Protein AF-A0A532AV64-F1 (afdb_monomer)

Radius of gyration: 24.95 Å; Cα contacts (8 Å, |Δi|>4): 106; chains: 1; bounding box: 34×64×56 Å

Mean predicted aligned error: 10.4 Å

Nearest PDB structures (foldseek):
  9emb-assembly1_B  TM=8.952E-01  e=1.770E-04  Escherichia coli
  3eyw-assembly1_A  TM=9.077E-01  e=3.863E-04  Escherichia coli K-12
  3l9x-assembly1_B  TM=9.200E-01  e=5.539E-04  Escherichia coli K-12
  3l9w-assembly1_B  TM=9.177E-01  e=7.479E-04  Escherichia coli K-12
  3l9w-assembly1_A  TM=9.087E-01  e=9.510E-04  Escherichia coli K-12

Sequence (132 aa):
AAVRIAELIKAEFPLLTVLARAFDRGTALQLIRAGVDYQLRETFESALVFGGSTLEALGVDPEEVAEVVEDVRRRDAARFELQQAEGIRAGRRFLKGNIGTPIPTPLSTPRRAGQALNEETAGVLQKSEPAD

Structure (mmCIF, N/CA/C/O backbone):
data_AF-A0A532AV64-F1
#
_entry.id   AF-A0A532AV64-F1
#
loop_
_atom_site.group_PDB
_atom_site.id
_atom_site.type_symbol
_atom_site.label_atom_id
_atom_site.label_alt_id
_atom_site.label_comp_id
_atom_site.label_asym_id
_atom_site.label_entity_id
_atom_site.label_seq_id
_atom_site.pdbx_PDB_ins_code
_atom_site.Cartn_x
_atom_site.Cartn_y
_atom_site.Cartn_z
_atom_site.occupancy
_atom_site.B_iso_or_equiv
_atom_site.auth_seq_id
_atom_site.auth_comp_id
_atom_site.auth_asym_id
_atom_site.auth_atom_id
_atom_site.pdbx_PDB_model_num
ATOM 1 N N . ALA A 1 1 ? 2.426 3.758 17.411 1.00 85.19 1 ALA A N 1
ATOM 2 C CA . ALA A 1 1 ? 1.937 5.066 17.901 1.00 85.19 1 ALA A CA 1
ATOM 3 C C . ALA A 1 1 ? 0.632 5.487 17.218 1.00 85.19 1 ALA A C 1
ATOM 5 O O . ALA A 1 1 ? -0.360 5.608 17.920 1.00 85.19 1 ALA A O 1
ATOM 6 N N . ALA A 1 2 ? 0.595 5.641 15.885 1.00 95.38 2 ALA A N 1
ATOM 7 C CA . ALA A 1 2 ? -0.586 6.136 15.154 1.00 95.38 2 ALA A CA 1
ATOM 8 C C . ALA A 1 2 ? -1.897 5.381 15.455 1.00 95.38 2 ALA A C 1
ATOM 10 O O . ALA A 1 2 ? -2.904 6.016 15.738 1.00 95.38 2 ALA A O 1
ATOM 11 N N . VAL A 1 3 ? -1.868 4.042 15.480 1.00 98.00 3 VAL A N 1
ATOM 12 C CA . VAL A 1 3 ? -3.046 3.211 15.805 1.00 98.00 3 VAL A CA 1
ATOM 13 C C . VAL A 1 3 ? -3.600 3.541 17.189 1.00 98.00 3 VAL A C 1
ATOM 15 O O . VAL A 1 3 ? -4.779 3.838 17.322 1.00 98.00 3 VAL A O 1
ATOM 18 N N . ARG A 1 4 ? -2.731 3.592 18.205 1.00 98.12 4 ARG A N 1
ATOM 19 C CA . ARG A 1 4 ? -3.136 3.915 19.577 1.00 98.12 4 ARG A CA 1
ATOM 20 C C . ARG A 1 4 ? -3.758 5.309 19.690 1.00 98.12 4 ARG A C 1
ATOM 22 O O . ARG A 1 4 ? -4.701 5.498 20.445 1.00 98.12 4 ARG A O 1
ATOM 29 N N . ILE A 1 5 ? -3.224 6.283 18.956 1.00 98.06 5 ILE A N 1
ATOM 30 C CA . ILE A 1 5 ? -3.777 7.642 18.922 1.00 98.06 5 ILE A CA 1
ATOM 31 C C . ILE A 1 5 ? -5.161 7.631 18.260 1.00 98.06 5 ILE A C 1
ATOM 33 O O . ILE A 1 5 ? -6.089 8.218 18.803 1.00 98.06 5 ILE A O 1
ATOM 37 N N . ALA A 1 6 ? -5.315 6.932 17.132 1.00 98.19 6 ALA A N 1
ATOM 38 C CA . ALA A 1 6 ? -6.595 6.812 16.438 1.00 98.19 6 ALA A CA 1
ATOM 39 C C . ALA A 1 6 ? -7.672 6.149 17.312 1.00 98.19 6 ALA A C 1
ATOM 41 O O . ALA A 1 6 ? -8.786 6.658 17.377 1.00 98.19 6 ALA A O 1
ATOM 42 N N . GLU A 1 7 ? -7.324 5.077 18.031 1.00 98.12 7 GLU A N 1
ATOM 43 C CA . GLU A 1 7 ? -8.217 4.416 18.995 1.00 98.12 7 GLU A CA 1
ATOM 44 C C . GLU A 1 7 ? -8.722 5.392 20.064 1.00 98.12 7 GLU A C 1
ATOM 46 O O . GLU A 1 7 ? -9.920 5.452 20.325 1.00 98.12 7 GLU A O 1
ATOM 51 N N . LEU A 1 8 ? -7.823 6.183 20.661 1.00 98.38 8 LEU A N 1
ATOM 52 C CA . LEU A 1 8 ? -8.186 7.168 21.683 1.00 98.38 8 LEU A CA 1
ATOM 53 C C . LEU A 1 8 ? -9.066 8.282 21.108 1.00 98.38 8 LEU A C 1
ATOM 55 O O . LEU A 1 8 ? -10.079 8.629 21.705 1.00 98.38 8 LEU A O 1
ATOM 59 N N . ILE A 1 9 ? -8.715 8.817 19.935 1.00 97.88 9 ILE A N 1
ATOM 60 C CA . ILE A 1 9 ? -9.513 9.865 19.288 1.00 97.88 9 ILE A CA 1
ATOM 61 C C . ILE A 1 9 ? -10.912 9.346 18.968 1.00 97.88 9 ILE A C 1
ATOM 63 O O . ILE A 1 9 ? -11.881 10.033 19.262 1.00 97.88 9 ILE A O 1
ATOM 67 N N . LYS A 1 10 ? -11.047 8.145 18.396 1.00 97.56 10 LYS A N 1
ATOM 68 C CA . LYS A 1 10 ? -12.366 7.599 18.056 1.00 97.56 10 LYS A CA 1
ATOM 69 C C . LYS A 1 10 ? -13.187 7.193 19.281 1.00 97.56 10 LYS A C 1
ATOM 71 O O . LYS A 1 10 ? -14.411 7.251 19.201 1.00 97.56 10 LYS A O 1
ATOM 76 N N . ALA A 1 11 ? -12.549 6.833 20.397 1.00 97.62 11 ALA A N 1
ATOM 77 C CA . ALA A 1 11 ? -13.238 6.557 21.657 1.00 97.62 11 ALA A CA 1
ATOM 78 C C . ALA A 1 11 ? -13.791 7.833 22.317 1.00 97.62 11 ALA A C 1
ATOM 80 O O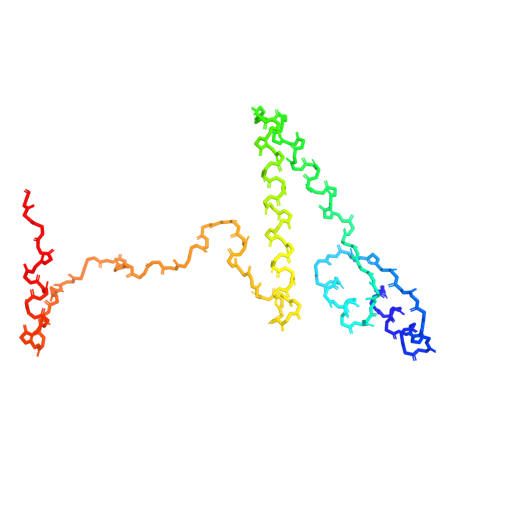 . ALA A 1 11 ? -14.950 7.857 22.719 1.00 97.62 11 ALA A O 1
ATOM 81 N N . GLU A 1 12 ? -12.982 8.892 22.399 1.00 98.12 12 GLU A N 1
ATOM 82 C CA . GLU A 1 12 ? -13.343 10.133 23.104 1.00 98.12 12 GLU A CA 1
ATOM 83 C C . GLU A 1 12 ? -14.102 11.130 22.208 1.00 98.12 12 GLU A C 1
ATOM 85 O O . GLU A 1 12 ? -14.937 11.905 22.671 1.00 98.12 12 GLU A O 1
ATOM 90 N N . PHE A 1 13 ? -13.830 11.110 20.902 1.00 97.69 13 PHE A N 1
ATOM 91 C CA . PHE A 1 13 ? -14.341 12.065 19.919 1.00 97.69 13 PHE A CA 1
ATOM 92 C C . PHE A 1 13 ? -14.809 11.355 18.632 1.00 97.69 13 PHE A C 1
ATOM 94 O O . PHE A 1 13 ? -14.239 11.560 17.555 1.00 97.69 13 PHE A O 1
ATOM 101 N N . PRO A 1 14 ? -15.875 10.536 18.692 1.00 95.75 14 PRO A N 1
ATOM 102 C CA . PRO A 1 14 ? -16.288 9.668 17.582 1.00 95.75 14 PRO A CA 1
ATOM 103 C C . PRO A 1 14 ? -16.663 10.420 16.295 1.00 95.75 14 PRO A C 1
ATOM 105 O O . PRO A 1 14 ? -16.556 9.865 15.202 1.00 95.75 14 PRO A O 1
ATOM 108 N N . LEU A 1 15 ? -17.079 11.685 16.416 1.00 96.56 15 LEU A N 1
ATOM 109 C CA . LEU A 1 15 ? -17.494 12.532 15.294 1.00 96.56 15 LEU A CA 1
ATOM 110 C C . LEU A 1 15 ? -16.327 13.215 14.569 1.00 96.56 15 LEU A C 1
ATOM 112 O O . LEU A 1 15 ? -16.545 13.838 13.532 1.00 96.56 15 LEU A O 1
ATOM 116 N N . LEU A 1 16 ? -15.102 13.137 15.098 1.00 97.75 16 LEU A N 1
ATOM 117 C CA . LEU A 1 16 ? -13.952 13.732 14.428 1.00 97.75 16 LEU A CA 1
ATOM 118 C C . LEU A 1 16 ? -13.521 12.886 13.234 1.00 97.75 16 LEU A C 1
ATOM 120 O O . LEU A 1 16 ? -13.357 11.664 13.330 1.00 97.75 16 LEU A O 1
ATOM 124 N N . THR A 1 17 ? -13.274 13.573 12.122 1.00 98.25 17 THR A N 1
ATOM 125 C CA . THR A 1 17 ? -12.626 12.994 10.951 1.00 98.25 17 THR A CA 1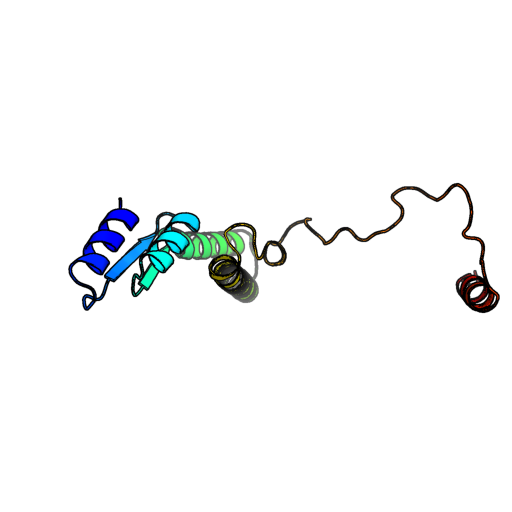
ATOM 126 C C . THR A 1 17 ? -11.140 12.782 11.237 1.00 98.25 17 THR A C 1
ATOM 128 O O . THR A 1 17 ? -10.416 13.722 11.564 1.00 98.25 17 THR A O 1
ATOM 131 N N . VAL A 1 18 ? -10.675 11.546 11.093 1.00 98.00 18 VAL A N 1
ATOM 132 C CA . VAL A 1 18 ? -9.297 11.122 11.333 1.00 98.00 18 VAL A CA 1
ATOM 133 C C . VAL A 1 18 ? -8.713 10.574 10.041 1.00 98.00 18 VAL A C 1
ATOM 135 O O . VAL A 1 18 ? -9.142 9.541 9.532 1.00 98.00 18 VAL A O 1
ATOM 138 N N . LEU A 1 19 ? -7.685 11.249 9.538 1.00 98.19 19 LEU A N 1
ATOM 139 C CA . LEU A 1 19 ? -6.859 10.770 8.438 1.00 98.19 19 LEU A CA 1
ATOM 140 C C . LEU A 1 19 ? -5.511 10.344 9.018 1.00 98.19 19 LEU A C 1
ATOM 142 O O . LEU A 1 19 ? -4.878 11.111 9.745 1.00 98.19 19 LEU A O 1
ATOM 146 N N . ALA A 1 20 ? -5.066 9.128 8.714 1.00 98.06 20 ALA A N 1
ATOM 147 C CA . ALA A 1 20 ? -3.867 8.558 9.315 1.00 98.06 20 ALA A CA 1
ATOM 148 C C . ALA A 1 20 ? -2.875 8.033 8.272 1.00 98.06 20 ALA A C 1
ATOM 150 O O . ALA A 1 20 ? -3.197 7.225 7.402 1.00 98.06 20 ALA A O 1
ATOM 151 N N . ARG A 1 21 ? -1.612 8.438 8.404 1.00 98.06 21 ARG A N 1
ATOM 152 C CA . ARG A 1 21 ? -0.504 7.815 7.676 1.00 98.06 21 ARG A CA 1
ATOM 153 C C . ARG A 1 21 ? -0.220 6.436 8.277 1.00 98.06 21 ARG A C 1
ATOM 155 O O . ARG A 1 21 ? 0.009 6.312 9.480 1.00 98.06 21 ARG A O 1
ATOM 162 N N . ALA A 1 22 ? -0.206 5.412 7.436 1.00 98.12 22 ALA A N 1
ATOM 163 C CA . ALA A 1 22 ? 0.174 4.054 7.785 1.00 98.12 22 ALA A CA 1
ATOM 164 C C . ALA A 1 22 ? 1.639 3.806 7.406 1.00 98.12 22 ALA A C 1
ATOM 166 O O . ALA A 1 22 ? 2.052 4.112 6.289 1.00 98.12 22 ALA A O 1
ATOM 167 N N . PHE A 1 23 ? 2.408 3.210 8.318 1.00 96.88 23 PHE A N 1
ATOM 168 C CA . PHE A 1 23 ? 3.789 2.803 8.041 1.00 96.88 23 PHE A CA 1
ATOM 169 C C . PHE A 1 23 ? 3.839 1.698 6.975 1.00 96.88 23 PHE A C 1
ATOM 171 O O . PHE A 1 23 ? 4.619 1.738 6.031 1.00 96.88 23 PHE A O 1
ATOM 178 N N . ASP A 1 24 ? 2.943 0.721 7.099 1.00 96.44 24 ASP A N 1
ATOM 179 C CA . ASP A 1 24 ? 2.861 -0.428 6.212 1.00 96.44 24 ASP A CA 1
ATOM 180 C C . ASP A 1 24 ? 1.417 -0.940 6.079 1.00 96.44 24 ASP A C 1
ATOM 182 O O . ASP A 1 24 ? 0.456 -0.378 6.614 1.00 96.44 24 ASP A O 1
ATOM 186 N N . ARG A 1 25 ? 1.257 -2.050 5.354 1.00 95.69 25 ARG A N 1
ATOM 187 C CA . ARG A 1 25 ? -0.036 -2.720 5.162 1.00 95.69 25 ARG A CA 1
ATOM 188 C C . ARG A 1 25 ? -0.658 -3.213 6.474 1.00 95.69 25 ARG A C 1
ATOM 190 O O . ARG A 1 25 ? -1.875 -3.152 6.611 1.00 95.69 25 ARG A O 1
ATOM 197 N N . GLY A 1 26 ? 0.138 -3.718 7.417 1.00 95.94 26 GLY A N 1
ATOM 198 C CA . GLY A 1 26 ? -0.382 -4.203 8.699 1.00 95.94 26 GLY A CA 1
ATOM 199 C C . GLY A 1 26 ? -0.979 -3.062 9.520 1.00 95.94 26 GLY A C 1
ATOM 200 O O . GLY A 1 26 ? -2.105 -3.161 10.005 1.00 95.94 26 GLY A O 1
ATOM 201 N N . THR A 1 27 ? -0.254 -1.948 9.583 1.00 97.25 27 THR A N 1
ATOM 202 C CA . THR A 1 27 ? -0.677 -0.706 10.231 1.00 97.25 27 THR A CA 1
ATOM 203 C C . THR A 1 27 ? -1.933 -0.140 9.575 1.00 97.25 27 THR A C 1
ATOM 205 O O . THR A 1 27 ? -2.858 0.255 10.275 1.00 97.25 27 THR A O 1
ATOM 208 N N . ALA A 1 28 ? -2.008 -0.158 8.243 1.00 97.56 28 ALA A N 1
ATOM 209 C CA . ALA A 1 28 ? -3.183 0.284 7.496 1.00 97.56 28 ALA A CA 1
ATOM 210 C C . ALA A 1 28 ? -4.448 -0.501 7.884 1.00 97.56 28 ALA A C 1
ATOM 212 O O . ALA A 1 28 ? -5.486 0.096 8.164 1.00 97.56 28 ALA A O 1
ATOM 213 N N . LEU A 1 29 ? -4.355 -1.833 7.981 1.00 97.12 29 LEU A N 1
ATOM 214 C CA . LEU A 1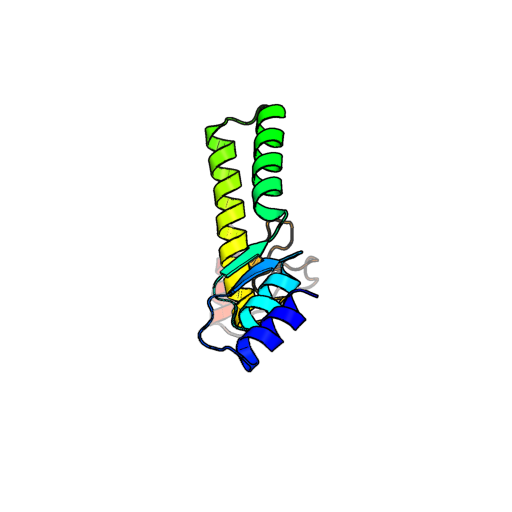 29 ? -5.473 -2.672 8.431 1.00 97.12 29 LEU A CA 1
ATOM 215 C C . LEU A 1 29 ? -5.869 -2.380 9.885 1.00 97.12 29 LEU A C 1
ATOM 217 O O . LEU A 1 29 ? -7.054 -2.376 10.207 1.00 97.12 29 LEU A O 1
ATOM 221 N N . GLN A 1 30 ? -4.897 -2.135 10.768 1.00 97.31 30 GLN A N 1
ATOM 222 C CA . GLN A 1 30 ? -5.171 -1.768 12.161 1.00 97.31 30 GLN A CA 1
ATOM 223 C C . GLN A 1 30 ? -5.872 -0.409 12.264 1.00 97.31 30 GLN A C 1
ATOM 225 O O . GLN A 1 30 ? -6.831 -0.285 13.015 1.00 97.31 30 GLN A O 1
ATOM 230 N N . LEU A 1 31 ? -5.445 0.585 11.481 1.00 97.88 31 LEU A N 1
ATOM 231 C CA . LEU A 1 31 ? -6.069 1.908 11.445 1.00 97.88 31 LEU A CA 1
ATOM 232 C C . LEU A 1 31 ? -7.524 1.841 10.967 1.00 97.88 31 LEU A C 1
ATOM 234 O O . LEU A 1 31 ? -8.391 2.457 11.578 1.00 97.88 31 LEU A O 1
ATOM 238 N N . ILE A 1 32 ? -7.808 1.045 9.932 1.00 96.69 32 ILE A N 1
ATOM 239 C CA . ILE A 1 32 ? -9.184 0.819 9.461 1.00 96.69 32 ILE A CA 1
ATOM 240 C C . ILE A 1 32 ? -10.043 0.207 10.570 1.00 96.69 32 ILE A C 1
ATOM 242 O O . ILE A 1 32 ? -11.159 0.657 10.804 1.00 96.69 32 ILE A O 1
ATOM 246 N N . ARG A 1 33 ? -9.516 -0.783 11.301 1.00 96.00 33 ARG A N 1
ATOM 247 C CA . ARG A 1 33 ? -10.222 -1.388 12.446 1.00 96.00 33 ARG A CA 1
ATOM 248 C C . ARG A 1 33 ? -10.426 -0.412 13.602 1.00 96.00 33 ARG A C 1
ATOM 250 O O . ARG A 1 33 ? -11.429 -0.516 14.294 1.00 96.00 33 ARG A O 1
ATOM 257 N N . ALA A 1 34 ? -9.503 0.530 13.791 1.00 97.19 34 ALA A N 1
ATOM 258 C CA . ALA A 1 34 ? -9.645 1.630 14.744 1.00 97.19 34 ALA A CA 1
ATOM 259 C C . ALA A 1 34 ? -10.660 2.696 14.283 1.00 97.19 34 ALA A C 1
ATOM 261 O O . ALA A 1 34 ? -10.950 3.620 15.036 1.00 97.19 34 ALA A O 1
ATOM 262 N N . GLY A 1 35 ? -11.208 2.572 13.069 1.00 96.88 35 GLY A N 1
ATOM 263 C CA . GLY A 1 35 ? -12.278 3.419 12.557 1.00 96.88 35 GLY A CA 1
ATOM 264 C C . GLY A 1 35 ? -11.810 4.722 11.919 1.00 96.88 35 GLY A C 1
ATOM 265 O O . GLY A 1 35 ? -12.612 5.642 11.826 1.00 96.88 35 GLY A O 1
ATOM 266 N N . VAL A 1 36 ? -10.545 4.849 11.499 1.00 97.94 36 VAL A N 1
ATOM 267 C CA . VAL A 1 36 ? -10.110 6.070 10.795 1.00 97.94 36 VAL A CA 1
ATOM 268 C C . VAL A 1 36 ? -10.884 6.263 9.491 1.00 97.94 36 VAL A C 1
ATOM 270 O O . VAL A 1 36 ? -11.185 5.302 8.786 1.00 97.94 36 VAL A O 1
ATOM 273 N N . ASP A 1 37 ? -11.158 7.516 9.149 1.00 98.00 37 ASP A N 1
ATOM 274 C CA . ASP A 1 37 ? -11.926 7.896 7.962 1.00 98.00 37 ASP A CA 1
ATOM 275 C C . ASP A 1 37 ? -11.096 7.754 6.679 1.00 98.00 37 ASP A C 1
ATOM 277 O O . ASP A 1 37 ? -11.628 7.528 5.594 1.00 98.00 37 ASP A O 1
ATOM 281 N N . TYR A 1 38 ? -9.771 7.854 6.801 1.00 97.62 38 TYR A N 1
ATOM 282 C CA . TYR A 1 38 ? -8.850 7.629 5.697 1.00 97.62 38 TYR A CA 1
ATOM 283 C C . TYR A 1 38 ? -7.497 7.134 6.195 1.00 97.62 38 TYR A C 1
ATOM 285 O O . TYR A 1 38 ? -6.990 7.586 7.226 1.00 97.62 38 TYR A O 1
ATOM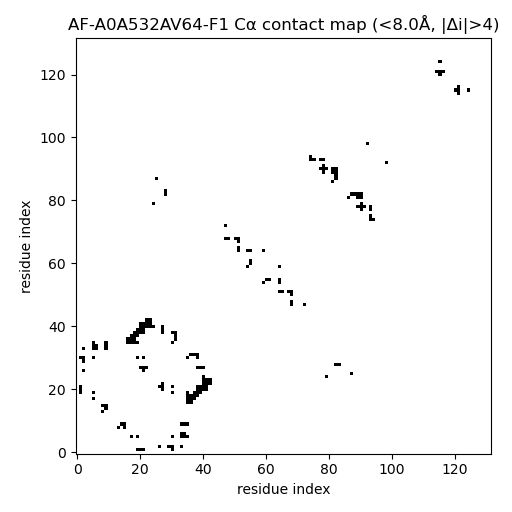 293 N N . GLN A 1 39 ? -6.869 6.249 5.422 1.00 96.75 39 GLN A N 1
ATOM 294 C CA . GLN A 1 39 ? -5.479 5.873 5.638 1.00 96.75 39 GLN A CA 1
ATOM 295 C C . GLN A 1 39 ? -4.689 5.865 4.334 1.00 96.75 39 GLN A C 1
ATOM 297 O O . GLN A 1 39 ? -5.216 5.491 3.287 1.00 96.75 39 GLN A O 1
ATOM 302 N N . LEU A 1 40 ? -3.410 6.228 4.419 1.00 96.38 40 LEU A N 1
ATOM 303 C CA . LEU A 1 40 ? -2.472 6.144 3.303 1.00 96.38 40 LEU A CA 1
ATOM 304 C C . LEU A 1 40 ? -1.160 5.510 3.758 1.00 96.38 40 LEU A C 1
ATOM 306 O O . LEU A 1 40 ? -0.550 5.966 4.725 1.00 96.38 40 LEU A O 1
ATOM 310 N N . ARG A 1 41 ? -0.697 4.493 3.028 1.00 97.75 41 ARG A N 1
ATOM 311 C CA . ARG A 1 41 ? 0.621 3.883 3.248 1.00 97.75 41 ARG A CA 1
ATOM 312 C C . ARG A 1 41 ? 1.716 4.797 2.724 1.00 97.75 41 ARG A C 1
ATOM 314 O O . ARG A 1 41 ? 1.711 5.165 1.555 1.00 97.75 41 ARG A O 1
ATOM 321 N N . GLU A 1 42 ? 2.670 5.107 3.585 1.00 97.31 42 GLU A N 1
ATOM 322 C CA . GLU A 1 42 ? 3.632 6.183 3.369 1.00 97.31 42 GLU A CA 1
ATOM 323 C C . GLU A 1 42 ? 4.558 6.036 2.163 1.00 97.31 42 GLU A C 1
ATOM 325 O O . GLU A 1 42 ? 4.890 7.034 1.533 1.00 97.31 42 GLU A O 1
ATOM 330 N N . THR A 1 43 ? 4.971 4.813 1.835 1.00 97.81 43 THR A N 1
ATOM 331 C CA . THR A 1 43 ? 5.923 4.546 0.749 1.00 97.81 43 THR A CA 1
ATOM 332 C C . THR A 1 43 ? 5.274 3.931 -0.484 1.00 97.81 43 THR A C 1
ATOM 334 O O . THR A 1 43 ? 5.962 3.706 -1.473 1.00 97.81 43 THR A O 1
ATOM 337 N N . PHE A 1 44 ? 3.969 3.640 -0.453 1.00 97.56 44 PHE A N 1
ATOM 338 C CA . PHE A 1 44 ? 3.338 2.820 -1.487 1.00 97.56 44 PHE A CA 1
ATOM 339 C C . PHE A 1 44 ? 3.355 3.494 -2.863 1.00 97.56 44 PHE A C 1
ATOM 341 O O . PHE A 1 44 ? 3.892 2.923 -3.807 1.00 97.56 44 PHE A O 1
ATOM 348 N N . GLU A 1 45 ? 2.844 4.722 -2.971 1.00 95.88 45 GLU A N 1
ATOM 349 C CA . GLU A 1 45 ? 2.827 5.437 -4.256 1.00 95.88 45 GLU A CA 1
ATOM 350 C C . GLU A 1 45 ? 4.241 5.793 -4.727 1.00 95.88 45 GLU A C 1
ATOM 352 O O . GLU A 1 45 ? 4.556 5.630 -5.902 1.00 95.88 45 GLU A O 1
ATOM 357 N N . SER A 1 46 ? 5.141 6.187 -3.818 1.00 98.00 46 SER A N 1
ATOM 358 C CA . SER A 1 46 ? 6.544 6.434 -4.174 1.00 98.00 46 SER A CA 1
ATOM 359 C C . SER A 1 46 ? 7.233 5.183 -4.723 1.00 98.00 46 SER A C 1
ATOM 361 O O . SER A 1 46 ? 8.018 5.289 -5.659 1.00 98.00 46 SER A O 1
ATOM 363 N N . ALA A 1 47 ? 6.926 3.999 -4.187 1.00 98.06 47 ALA A N 1
ATOM 364 C CA . ALA A 1 47 ? 7.453 2.740 -4.702 1.00 98.06 47 ALA A CA 1
ATOM 365 C C . ALA A 1 47 ? 6.900 2.405 -6.098 1.00 98.06 47 ALA A C 1
ATOM 367 O O . ALA A 1 47 ? 7.651 1.898 -6.928 1.00 98.06 47 ALA A O 1
ATOM 368 N N . LEU A 1 48 ? 5.625 2.709 -6.376 1.00 97.94 48 LEU A N 1
ATOM 369 C CA . LEU A 1 48 ? 5.039 2.541 -7.711 1.00 97.94 48 LEU A CA 1
ATOM 370 C C . LEU A 1 48 ? 5.701 3.463 -8.738 1.00 97.94 48 LEU A C 1
ATOM 372 O O . LEU A 1 48 ? 6.118 2.992 -9.792 1.00 97.94 48 LEU A O 1
ATOM 376 N N . VAL A 1 49 ? 5.859 4.746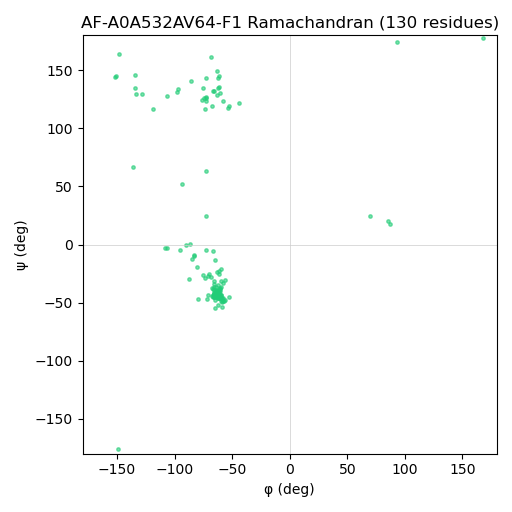 -8.401 1.00 98.25 49 VAL A N 1
ATOM 377 C CA . VAL A 1 49 ? 6.543 5.727 -9.259 1.00 98.25 49 VAL A CA 1
ATOM 378 C C . VAL A 1 49 ? 7.987 5.302 -9.516 1.00 98.25 49 VAL A C 1
ATOM 380 O O . VAL A 1 49 ? 8.415 5.246 -10.664 1.00 98.25 49 VAL A O 1
ATOM 383 N N . PHE A 1 50 ? 8.726 4.933 -8.466 1.00 98.56 50 PHE A N 1
ATOM 384 C CA . PHE A 1 50 ? 10.109 4.477 -8.599 1.00 98.56 50 PHE A CA 1
ATOM 385 C C . PHE A 1 50 ? 10.226 3.213 -9.463 1.00 98.56 50 PHE A C 1
ATOM 387 O O . PHE A 1 50 ? 11.131 3.110 -10.291 1.00 98.56 50 PHE A O 1
ATOM 394 N N . GLY A 1 51 ? 9.299 2.264 -9.304 1.00 98.19 51 GLY A N 1
ATOM 395 C CA . GLY A 1 51 ? 9.220 1.075 -10.148 1.00 98.19 51 GLY A CA 1
ATOM 396 C C . GLY A 1 51 ? 8.967 1.418 -11.616 1.00 98.19 51 GLY A C 1
ATOM 397 O O . GLY A 1 51 ? 9.663 0.890 -12.478 1.00 98.19 51 GLY A O 1
ATOM 398 N N . GLY A 1 52 ? 8.042 2.342 -11.891 1.00 98.50 52 GLY A N 1
ATOM 399 C CA . GLY A 1 52 ? 7.772 2.837 -13.241 1.00 98.50 52 GLY A CA 1
ATOM 400 C C . GLY A 1 52 ? 9.009 3.461 -13.888 1.00 98.50 52 GLY A C 1
ATOM 401 O O . GLY A 1 52 ? 9.467 2.983 -14.922 1.00 98.50 52 GLY A O 1
ATOM 402 N N . SER A 1 53 ? 9.639 4.428 -13.215 1.00 98.50 53 SER A N 1
ATOM 403 C CA . SER A 1 53 ? 10.875 5.059 -13.705 1.00 98.50 53 SER A CA 1
ATOM 404 C C . SER A 1 53 ? 12.022 4.062 -13.898 1.00 98.50 53 SER A C 1
ATOM 406 O O . SER A 1 53 ? 12.860 4.237 -14.779 1.00 98.50 53 SER A O 1
ATOM 408 N N . THR A 1 54 ? 12.074 3.000 -13.089 1.00 98.62 54 THR A N 1
ATOM 409 C CA . THR A 1 54 ? 13.060 1.926 -13.264 1.00 98.62 54 THR A CA 1
ATOM 410 C C . THR A 1 54 ? 12.818 1.159 -14.564 1.00 98.62 54 THR A C 1
ATOM 412 O O . THR A 1 54 ? 13.775 0.879 -15.279 1.00 98.62 54 THR A O 1
ATOM 415 N N . LEU A 1 55 ? 11.567 0.825 -14.894 1.00 98.50 55 LEU A N 1
ATOM 416 C CA . LEU A 1 55 ? 11.235 0.125 -16.140 1.00 98.50 55 LEU A CA 1
ATOM 417 C C . LEU A 1 55 ? 11.528 0.989 -17.372 1.00 98.50 55 LEU A C 1
ATOM 419 O O . LEU A 1 55 ? 12.134 0.498 -18.322 1.00 98.50 55 LEU A O 1
ATOM 423 N N . GLU A 1 56 ? 11.190 2.278 -17.324 1.00 98.38 56 GLU A N 1
ATOM 424 C CA . GLU A 1 56 ? 11.538 3.235 -18.384 1.00 98.38 56 GLU A CA 1
ATOM 425 C C . GLU A 1 56 ? 13.057 3.309 -18.593 1.00 98.38 56 GLU A C 1
ATOM 427 O O . GLU A 1 56 ? 13.543 3.220 -19.719 1.00 98.38 56 GLU A O 1
ATOM 432 N N . ALA A 1 57 ? 13.835 3.395 -17.506 1.00 98.56 57 ALA A N 1
ATOM 433 C CA . ALA A 1 57 ? 15.298 3.419 -17.573 1.00 98.56 57 ALA A CA 1
ATOM 434 C C . ALA A 1 57 ? 15.904 2.123 -18.145 1.00 98.56 57 ALA A C 1
ATOM 436 O O . ALA A 1 57 ? 17.018 2.141 -18.668 1.00 98.56 57 ALA A O 1
ATOM 437 N N . LEU A 1 58 ? 15.179 1.004 -18.059 1.00 98.56 58 LEU A N 1
ATOM 438 C CA . LEU A 1 58 ? 15.547 -0.278 -18.663 1.00 98.56 58 LEU A CA 1
ATOM 439 C C . LEU A 1 58 ? 15.079 -0.413 -20.124 1.00 98.56 58 LEU A C 1
ATOM 441 O O . LEU A 1 58 ? 15.357 -1.436 -20.748 1.00 98.56 58 LEU A O 1
ATOM 445 N N . GLY A 1 59 ? 14.417 0.607 -20.677 1.00 98.38 59 GLY A N 1
ATOM 446 C CA . GLY A 1 59 ? 13.987 0.659 -22.074 1.00 98.38 59 GLY A CA 1
ATOM 447 C C . GLY A 1 59 ? 12.621 0.032 -22.350 1.00 98.38 59 GLY A C 1
ATOM 448 O O . GLY A 1 59 ? 12.341 -0.291 -23.502 1.00 98.38 59 GLY A O 1
ATOM 449 N N . VAL A 1 60 ? 11.786 -0.166 -21.325 1.00 98.50 60 VAL A N 1
ATOM 450 C CA . VAL A 1 60 ? 10.387 -0.583 -21.511 1.00 98.50 60 VAL A CA 1
ATOM 451 C C . VAL A 1 60 ? 9.578 0.590 -22.065 1.00 98.50 60 VAL A C 1
ATOM 453 O O . VAL A 1 60 ? 9.815 1.741 -21.692 1.00 98.50 60 VAL A O 1
ATOM 456 N N . ASP A 1 61 ? 8.633 0.297 -22.957 1.00 98.50 61 ASP A N 1
ATOM 457 C CA . ASP A 1 61 ? 7.762 1.308 -23.549 1.00 98.50 61 ASP A CA 1
ATOM 458 C C . ASP A 1 61 ? 6.914 2.027 -22.472 1.00 98.50 61 ASP A C 1
ATOM 460 O O . ASP A 1 61 ? 6.363 1.354 -21.596 1.00 98.50 61 ASP A O 1
ATOM 464 N N . PRO A 1 62 ? 6.783 3.370 -22.497 1.00 97.75 62 PRO A N 1
ATOM 465 C CA . PRO A 1 62 ? 6.036 4.112 -21.480 1.00 97.75 62 PRO A CA 1
ATOM 466 C C . PRO A 1 62 ? 4.565 3.699 -21.327 1.00 97.75 62 PRO A C 1
ATOM 468 O O . PRO A 1 62 ? 4.039 3.746 -20.212 1.00 97.75 62 PRO A O 1
ATOM 471 N N . GLU A 1 63 ? 3.891 3.291 -22.409 1.00 98.31 63 GLU A N 1
ATOM 472 C CA . GLU A 1 63 ? 2.509 2.805 -22.337 1.00 98.31 63 GLU A CA 1
ATOM 473 C C . GLU A 1 63 ? 2.461 1.475 -21.575 1.00 98.31 63 GLU A C 1
ATOM 475 O O . GLU A 1 63 ? 1.661 1.317 -20.650 1.00 98.31 63 GLU A O 1
ATOM 480 N N . GLU A 1 64 ? 3.393 0.561 -21.863 1.00 98.31 64 GLU A N 1
ATOM 481 C CA . GLU A 1 64 ? 3.530 -0.704 -21.130 1.00 98.31 64 GLU A CA 1
ATOM 482 C C . GLU A 1 64 ? 3.883 -0.471 -19.649 1.00 98.31 64 GLU A C 1
ATOM 484 O O . GLU A 1 64 ? 3.329 -1.123 -18.758 1.00 98.31 64 GLU A O 1
ATOM 489 N N . VAL A 1 65 ? 4.759 0.493 -19.344 1.00 98.56 65 VAL A N 1
ATOM 490 C CA . VAL A 1 65 ? 5.085 0.862 -17.957 1.00 98.56 65 VAL A CA 1
ATOM 491 C C . VAL A 1 65 ? 3.840 1.329 -17.205 1.00 98.56 65 VAL A C 1
ATOM 493 O O . VAL A 1 65 ? 3.607 0.885 -16.073 1.00 98.56 65 VAL A O 1
ATOM 496 N N . ALA A 1 66 ? 3.026 2.190 -17.821 1.00 98.12 66 ALA A N 1
ATOM 497 C CA . ALA A 1 66 ? 1.786 2.669 -17.224 1.00 98.12 66 ALA A CA 1
ATOM 498 C C . ALA A 1 66 ? 0.820 1.508 -16.937 1.00 98.12 66 ALA A C 1
ATOM 500 O O . ALA A 1 66 ? 0.296 1.403 -15.824 1.00 98.12 66 ALA A O 1
ATOM 501 N N . GLU A 1 67 ? 0.650 0.582 -17.884 1.00 98.19 67 GLU A N 1
ATOM 502 C CA . GLU A 1 67 ? -0.176 -0.616 -17.695 1.00 98.19 67 GLU A CA 1
ATOM 503 C C . GLU A 1 67 ? 0.319 -1.495 -16.537 1.00 98.19 67 GLU A C 1
ATOM 505 O O . GLU A 1 67 ? -0.477 -1.957 -15.711 1.00 98.19 67 GLU A O 1
ATOM 510 N N . VAL A 1 68 ? 1.634 -1.708 -16.429 1.00 97.38 68 VAL A N 1
ATOM 511 C CA . VAL A 1 68 ? 2.235 -2.505 -15.350 1.00 97.38 68 VAL A CA 1
ATOM 512 C C . VAL A 1 68 ? 2.014 -1.849 -13.987 1.00 97.38 68 VAL A C 1
ATOM 514 O O . VAL A 1 68 ? 1.643 -2.541 -13.030 1.00 97.38 68 VAL A O 1
ATOM 517 N N . VAL A 1 69 ? 2.223 -0.535 -13.875 1.00 98.12 69 VAL A N 1
ATOM 518 C CA . VAL A 1 69 ? 2.014 0.213 -12.627 1.00 98.12 69 VAL A CA 1
ATOM 519 C C . VAL A 1 69 ? 0.547 0.153 -12.199 1.00 98.12 69 VAL A C 1
ATOM 521 O O . VAL A 1 69 ? 0.266 -0.165 -11.037 1.00 98.12 69 VAL A O 1
ATOM 524 N N . GLU A 1 70 ? -0.391 0.376 -13.124 1.00 98.06 70 GLU A N 1
ATOM 525 C CA . GLU A 1 70 ? -1.822 0.279 -12.828 1.00 98.06 70 GLU A CA 1
ATOM 526 C C . GLU A 1 70 ? -2.239 -1.143 -12.438 1.00 98.06 70 GLU A C 1
ATOM 528 O O . GLU A 1 70 ? -2.993 -1.331 -11.479 1.00 98.06 70 GLU A O 1
ATOM 533 N N . ASP A 1 71 ? -1.712 -2.174 -13.103 1.00 96.94 71 ASP A N 1
ATOM 534 C CA . ASP A 1 71 ? -1.992 -3.561 -12.731 1.00 96.94 71 ASP A CA 1
ATOM 535 C C . ASP A 1 71 ? -1.487 -3.888 -11.316 1.00 96.94 71 ASP A C 1
ATOM 537 O O . ASP A 1 71 ? -2.194 -4.537 -10.536 1.00 96.94 71 ASP A O 1
ATOM 541 N N . VAL A 1 72 ? -0.289 -3.420 -10.943 1.00 96.75 72 VAL A N 1
ATOM 542 C CA . VAL A 1 72 ? 0.236 -3.581 -9.578 1.00 96.75 72 VAL A CA 1
ATOM 543 C C . VAL A 1 72 ? -0.655 -2.854 -8.571 1.00 96.75 72 VAL A C 1
ATOM 545 O O . VAL A 1 72 ? -1.018 -3.461 -7.559 1.00 96.75 72 VAL A O 1
ATOM 548 N N . ARG A 1 73 ? -1.054 -1.604 -8.845 1.00 97.38 73 ARG A N 1
ATOM 549 C CA . ARG A 1 73 ? -1.946 -0.828 -7.968 1.00 97.38 73 ARG A CA 1
ATOM 550 C C . ARG A 1 73 ? -3.281 -1.543 -7.767 1.00 97.38 73 ARG A C 1
ATOM 552 O O . ARG A 1 73 ? -3.694 -1.767 -6.628 1.00 97.38 73 ARG A O 1
ATOM 559 N N . ARG A 1 74 ? -3.913 -1.980 -8.858 1.00 97.31 74 ARG A N 1
ATOM 560 C CA . ARG A 1 74 ? -5.189 -2.707 -8.850 1.00 97.31 74 ARG A CA 1
ATOM 561 C C . ARG A 1 74 ? -5.104 -4.009 -8.055 1.00 97.31 74 ARG A C 1
ATOM 563 O O . ARG A 1 74 ? -5.969 -4.280 -7.223 1.00 97.31 74 ARG A O 1
ATOM 570 N N . ARG A 1 75 ? -4.065 -4.823 -8.275 1.00 95.94 75 ARG A N 1
ATOM 571 C CA . ARG A 1 75 ? -3.873 -6.085 -7.537 1.00 95.94 75 ARG A CA 1
ATOM 572 C C . ARG A 1 75 ? -3.609 -5.848 -6.059 1.00 95.94 75 ARG A C 1
ATOM 574 O O . ARG A 1 75 ? -4.101 -6.605 -5.222 1.00 95.94 75 ARG A O 1
ATOM 581 N N . ASP A 1 76 ? -2.835 -4.821 -5.728 1.00 96.69 76 ASP A N 1
ATOM 582 C CA . ASP A 1 76 ? -2.555 -4.471 -4.344 1.00 96.69 76 ASP A CA 1
ATOM 583 C C . ASP A 1 76 ? -3.824 -4.005 -3.604 1.00 96.69 76 ASP A C 1
ATOM 585 O O . ASP A 1 76 ? -4.057 -4.470 -2.484 1.00 96.69 76 ASP A O 1
ATOM 589 N N . ALA A 1 77 ? -4.670 -3.192 -4.253 1.00 95.81 77 ALA A N 1
ATOM 590 C CA . ALA A 1 77 ? -5.971 -2.762 -3.738 1.00 95.81 77 ALA A CA 1
ATOM 591 C C . ALA A 1 77 ? -6.927 -3.949 -3.526 1.00 95.81 77 ALA A C 1
ATOM 593 O O . ALA A 1 77 ? -7.385 -4.170 -2.406 1.00 95.81 77 ALA A O 1
ATOM 594 N N . ALA A 1 78 ? -7.123 -4.792 -4.545 1.00 95.94 78 ALA A N 1
ATOM 595 C CA . ALA A 1 78 ? -7.983 -5.976 -4.448 1.00 95.94 78 ALA A CA 1
ATOM 596 C C . ALA A 1 78 ? -7.506 -6.962 -3.364 1.00 95.94 78 ALA A C 1
ATOM 598 O O . ALA A 1 78 ? -8.295 -7.579 -2.645 1.00 95.94 78 ALA A O 1
ATOM 599 N N . ARG A 1 79 ? -6.184 -7.101 -3.201 1.00 95.56 79 ARG A N 1
ATOM 600 C CA . ARG A 1 79 ? -5.611 -7.880 -2.101 1.00 95.56 79 ARG A CA 1
ATOM 601 C C . ARG A 1 79 ? -5.903 -7.243 -0.748 1.00 95.56 79 ARG A C 1
ATOM 603 O O . ARG A 1 79 ? -6.215 -7.964 0.196 1.00 95.56 79 ARG A O 1
ATOM 610 N N . PHE A 1 80 ? -5.739 -5.929 -0.636 1.00 96.06 80 PHE A N 1
ATOM 611 C CA . PHE A 1 80 ? -5.931 -5.200 0.611 1.00 96.06 80 PHE A CA 1
ATOM 612 C C . PHE A 1 80 ? -7.384 -5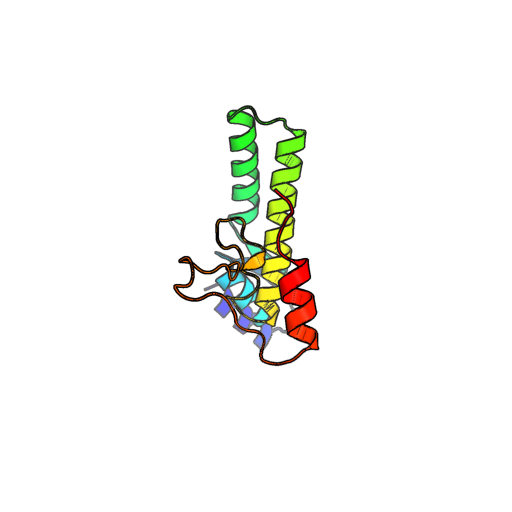.271 1.096 1.00 96.06 80 PHE A C 1
ATOM 614 O O . PHE A 1 80 ? -7.602 -5.538 2.276 1.00 96.06 80 PHE A O 1
ATOM 621 N N . GLU A 1 81 ? -8.355 -5.148 0.189 1.00 94.88 81 GLU A N 1
ATOM 622 C CA . GLU A 1 81 ? -9.782 -5.355 0.472 1.00 94.88 81 GLU A CA 1
ATOM 623 C C . GLU A 1 81 ? -10.049 -6.750 1.044 1.00 94.88 81 GLU A C 1
ATOM 625 O O . GLU A 1 81 ? -10.650 -6.895 2.108 1.00 94.88 81 GLU A O 1
ATOM 630 N N . LEU A 1 82 ? -9.519 -7.796 0.405 1.00 95.38 82 LEU A N 1
ATOM 631 C CA . LEU A 1 82 ? -9.709 -9.158 0.899 1.00 95.38 82 LEU A CA 1
ATOM 632 C C . LEU A 1 82 ? -9.049 -9.370 2.270 1.00 95.38 82 LEU A C 1
ATOM 634 O O . LEU A 1 82 ? -9.592 -10.054 3.131 1.00 95.38 82 LEU A O 1
ATOM 638 N N . GLN A 1 83 ? -7.889 -8.755 2.506 1.00 95.50 83 GLN A N 1
ATOM 639 C CA . GLN A 1 83 ? -7.200 -8.826 3.797 1.00 95.50 83 GLN A CA 1
ATOM 640 C C . GLN A 1 83 ? -7.910 -8.054 4.911 1.00 95.50 83 GLN A C 1
ATOM 642 O O . GLN A 1 83 ? -7.741 -8.392 6.087 1.00 95.50 83 GLN A O 1
ATOM 647 N N . GLN A 1 84 ? -8.692 -7.034 4.561 1.00 94.19 84 GLN A N 1
ATOM 648 C CA . GLN A 1 84 ? -9.567 -6.341 5.497 1.00 94.19 84 GLN A CA 1
ATOM 649 C C . GLN A 1 84 ? -10.645 -7.293 6.029 1.00 94.19 84 GLN A C 1
ATOM 651 O O . GLN A 1 84 ? -10.844 -7.342 7.243 1.00 94.19 84 GLN A O 1
ATOM 656 N N . ALA A 1 85 ? -11.256 -8.094 5.149 1.00 91.75 85 ALA A N 1
ATOM 657 C CA . ALA A 1 85 ? -12.319 -9.039 5.494 1.00 91.75 85 ALA A CA 1
ATOM 658 C C . ALA A 1 85 ? -11.808 -10.351 6.126 1.00 91.75 85 ALA A C 1
ATOM 660 O O . ALA A 1 85 ? -12.315 -10.790 7.153 1.00 91.75 85 ALA A O 1
ATOM 661 N N . GLU A 1 86 ? -10.788 -10.976 5.535 1.00 91.00 86 GLU A N 1
ATOM 662 C CA . GLU A 1 86 ? -10.352 -12.349 5.855 1.00 91.00 86 GLU A CA 1
ATOM 663 C C . GLU A 1 86 ? -9.011 -12.408 6.616 1.00 91.00 86 GLU A C 1
ATOM 665 O O . GLU A 1 86 ? -8.531 -13.475 7.006 1.00 91.00 86 GLU A O 1
ATOM 670 N N . GLY A 1 87 ? -8.376 -11.257 6.846 1.00 90.62 87 GLY A N 1
ATOM 671 C CA . GLY A 1 87 ? -7.111 -11.138 7.568 1.00 90.62 87 GLY A CA 1
ATOM 672 C C . GLY A 1 87 ? -5.859 -11.155 6.684 1.00 90.62 87 GLY A C 1
ATOM 673 O O . GLY A 1 87 ? -5.889 -11.365 5.475 1.00 90.62 87 GLY A O 1
ATOM 674 N N . ILE A 1 88 ? -4.693 -10.936 7.304 1.00 88.62 88 ILE A N 1
ATOM 675 C CA . ILE A 1 88 ? -3.446 -10.570 6.599 1.00 88.62 88 ILE A CA 1
ATOM 676 C C . ILE A 1 88 ? -2.939 -11.614 5.585 1.00 88.62 88 ILE A C 1
ATOM 678 O O . ILE A 1 88 ? -2.195 -11.274 4.664 1.00 88.62 88 ILE A O 1
ATOM 682 N N . ARG A 1 89 ? -3.325 -12.888 5.724 1.00 88.69 89 ARG A N 1
ATOM 683 C CA . ARG A 1 89 ? -2.893 -13.966 4.815 1.00 88.69 89 ARG A CA 1
ATOM 684 C C . ARG A 1 89 ? -3.758 -14.086 3.559 1.00 88.69 89 ARG A C 1
ATOM 686 O O . ARG A 1 89 ? -3.355 -14.783 2.627 1.00 88.69 89 ARG A O 1
ATOM 693 N N . ALA A 1 90 ? -4.906 -13.419 3.523 1.00 91.62 90 ALA A N 1
ATOM 694 C CA . ALA A 1 90 ? -5.824 -13.490 2.403 1.00 91.62 90 ALA A CA 1
ATOM 695 C C . ALA A 1 90 ? -5.252 -12.830 1.136 1.00 91.62 90 ALA A C 1
ATOM 697 O O . ALA A 1 90 ? -4.281 -12.064 1.170 1.00 91.62 90 ALA A O 1
ATOM 698 N N . GLY A 1 91 ? -5.838 -13.171 -0.013 1.00 89.62 91 GLY A N 1
ATOM 699 C CA . GLY A 1 91 ? -5.486 -12.555 -1.296 1.00 89.62 91 GLY A CA 1
ATOM 700 C C . GLY A 1 91 ? -4.105 -12.916 -1.832 1.00 89.62 91 GLY A C 1
ATOM 701 O O . GLY A 1 91 ? -3.549 -12.182 -2.645 1.00 89.62 91 GLY A O 1
ATOM 702 N N . ARG A 1 92 ? -3.548 -14.064 -1.426 1.00 87.19 92 ARG A N 1
ATOM 703 C CA . ARG A 1 92 ? -2.255 -14.559 -1.929 1.00 87.19 92 ARG A CA 1
ATOM 704 C C . ARG A 1 92 ? -2.225 -14.692 -3.460 1.00 87.19 92 ARG A C 1
ATOM 706 O O . ARG A 1 92 ? -1.185 -14.439 -4.051 1.00 87.19 92 ARG A O 1
ATOM 713 N N . ARG A 1 93 ? -3.371 -14.979 -4.091 1.00 87.25 93 ARG A N 1
ATOM 714 C CA . ARG A 1 93 ? -3.544 -15.049 -5.557 1.00 87.25 93 ARG A CA 1
ATOM 715 C C . ARG A 1 93 ? -3.229 -13.751 -6.314 1.00 87.25 93 ARG A C 1
ATOM 717 O O . ARG A 1 93 ? -2.980 -13.800 -7.507 1.00 87.25 93 ARG A O 1
ATOM 724 N N . PHE A 1 94 ? -3.258 -12.595 -5.649 1.00 90.25 94 PHE A N 1
ATOM 725 C CA . PHE A 1 94 ? -2.966 -11.301 -6.280 1.00 90.25 94 PHE A CA 1
ATOM 726 C C . PHE A 1 94 ? -1.457 -11.002 -6.372 1.00 90.25 94 PHE A C 1
ATOM 728 O O . PHE A 1 94 ? -1.041 -10.044 -7.029 1.00 90.25 94 PHE A O 1
ATOM 735 N N . LEU A 1 95 ? -0.618 -11.806 -5.713 1.00 86.88 95 LEU A N 1
ATOM 736 C CA . LEU A 1 95 ? 0.832 -11.719 -5.843 1.00 86.88 95 LEU A CA 1
ATOM 737 C C . LEU A 1 95 ? 1.272 -12.350 -7.170 1.00 86.88 95 LEU A C 1
ATOM 739 O O . LEU A 1 95 ? 1.002 -13.524 -7.407 1.00 86.88 95 LEU A O 1
ATOM 743 N N . LYS A 1 96 ? 1.998 -11.593 -8.006 1.00 77.12 96 LYS A N 1
ATOM 744 C CA . LYS A 1 96 ? 2.738 -12.173 -9.137 1.00 77.12 96 LYS A CA 1
ATOM 745 C C . LYS A 1 96 ? 3.952 -12.929 -8.590 1.00 77.12 96 LYS A C 1
ATOM 747 O O . LYS A 1 96 ? 4.741 -12.368 -7.834 1.00 77.12 96 LYS A O 1
ATOM 752 N N . GLY A 1 97 ? 4.088 -14.195 -8.964 1.00 70.94 97 GLY A N 1
ATOM 753 C CA . GLY A 1 97 ? 5.221 -15.049 -8.619 1.00 70.94 97 GLY A CA 1
ATOM 754 C C . GLY A 1 97 ? 4.928 -16.510 -8.942 1.00 70.94 97 GLY A C 1
ATOM 755 O O . GLY A 1 97 ? 3.808 -16.855 -9.311 1.00 70.94 97 GLY A O 1
ATOM 756 N N . ASN A 1 98 ? 5.908 -17.386 -8.723 1.00 62.25 98 ASN A N 1
ATOM 757 C CA . ASN A 1 98 ? 5.799 -18.836 -8.966 1.00 62.25 98 ASN A CA 1
ATOM 758 C C . ASN A 1 98 ? 4.920 -19.565 -7.928 1.00 62.25 98 ASN A C 1
ATOM 760 O O . ASN A 1 98 ? 5.079 -20.753 -7.673 1.00 62.25 98 ASN A O 1
ATOM 764 N N . ILE A 1 99 ? 3.996 -18.845 -7.296 1.00 57.84 99 ILE A N 1
ATOM 765 C CA . ILE A 1 99 ? 3.014 -19.368 -6.349 1.00 57.84 99 ILE A CA 1
ATOM 766 C C . ILE A 1 99 ? 1.743 -19.689 -7.147 1.00 57.84 99 ILE A C 1
ATOM 768 O O . ILE A 1 99 ? 0.654 -19.205 -6.843 1.00 57.84 99 ILE A O 1
ATOM 772 N N . GLY A 1 100 ? 1.893 -20.455 -8.228 1.00 58.69 100 GLY A N 1
ATOM 773 C CA . GLY A 1 100 ? 0.745 -21.046 -8.898 1.00 58.69 100 GLY A CA 1
ATOM 774 C C . GLY A 1 100 ? 0.048 -21.991 -7.926 1.00 58.69 100 GLY A C 1
ATOM 775 O O . GLY A 1 100 ? 0.710 -22.665 -7.132 1.00 58.69 100 GLY A O 1
ATOM 776 N N . THR A 1 101 ? -1.284 -22.041 -7.970 1.00 56.78 101 THR A N 1
ATOM 777 C CA . THR A 1 101 ? -2.033 -23.191 -7.450 1.00 56.78 101 THR A CA 1
ATOM 778 C C . THR A 1 101 ? -1.308 -24.448 -7.933 1.00 56.78 101 THR A C 1
ATOM 780 O O . THR A 1 101 ? -1.114 -24.560 -9.146 1.00 56.78 101 THR A O 1
ATOM 783 N N . PRO A 1 102 ? -0.843 -25.342 -7.040 1.00 62.88 102 PRO A N 1
ATOM 784 C CA . PRO A 1 102 ? -0.142 -26.541 -7.468 1.00 62.88 102 PRO A CA 1
ATOM 785 C C . PRO A 1 102 ? -1.034 -27.263 -8.467 1.00 62.88 102 PRO A C 1
ATOM 787 O O . PRO A 1 102 ? -2.153 -27.637 -8.116 1.00 62.88 102 PRO A O 1
ATOM 790 N N . ILE A 1 103 ? -0.578 -27.401 -9.712 1.00 67.31 103 ILE A N 1
ATOM 791 C CA . ILE A 1 103 ? -1.263 -28.264 -10.667 1.00 67.31 103 ILE A CA 1
ATOM 792 C C . ILE A 1 103 ? -1.042 -29.676 -10.121 1.00 67.31 103 ILE A C 1
ATOM 794 O O . ILE A 1 103 ? 0.121 -30.063 -9.970 1.00 67.31 103 ILE A O 1
ATOM 798 N N . PRO A 1 104 ? -2.097 -30.436 -9.768 1.00 67.06 104 PRO A N 1
ATOM 799 C CA . PRO A 1 104 ? -1.955 -31.799 -9.273 1.00 67.06 104 PRO A CA 1
ATOM 800 C C . PRO A 1 104 ? -1.571 -32.733 -10.427 1.00 67.06 104 PRO A C 1
ATOM 802 O O . PRO A 1 104 ? -2.321 -33.615 -10.822 1.00 67.06 104 PRO A O 1
ATOM 805 N N . THR A 1 105 ? -0.406 -32.523 -11.025 1.00 72.25 105 THR A N 1
ATOM 806 C CA . THR A 1 105 ? 0.217 -33.515 -11.891 1.00 72.25 105 THR A CA 1
ATOM 807 C C . THR A 1 105 ? 1.027 -34.463 -11.019 1.00 72.25 105 THR A C 1
ATOM 809 O O . THR A 1 105 ? 1.686 -34.005 -10.078 1.00 72.25 105 THR A O 1
ATOM 812 N N . PRO A 1 106 ? 1.018 -35.774 -11.310 1.00 75.69 106 PRO A N 1
ATOM 813 C CA . PRO A 1 106 ? 1.911 -36.706 -10.644 1.00 75.69 106 PRO A CA 1
ATOM 814 C C . PRO A 1 106 ? 3.354 -36.195 -10.752 1.00 75.69 106 PRO A C 1
ATOM 816 O O . PRO A 1 106 ? 3.880 -36.047 -11.850 1.00 75.69 106 PRO A O 1
ATOM 819 N N . LEU A 1 107 ? 4.003 -35.930 -9.613 1.00 75.50 107 LEU A N 1
ATOM 820 C CA . LEU A 1 107 ? 5.416 -35.514 -9.563 1.00 75.50 107 LEU A CA 1
ATOM 821 C C . LEU A 1 107 ? 6.369 -36.635 -10.023 1.00 75.50 107 LEU A C 1
ATOM 823 O O . LEU A 1 107 ? 7.581 -36.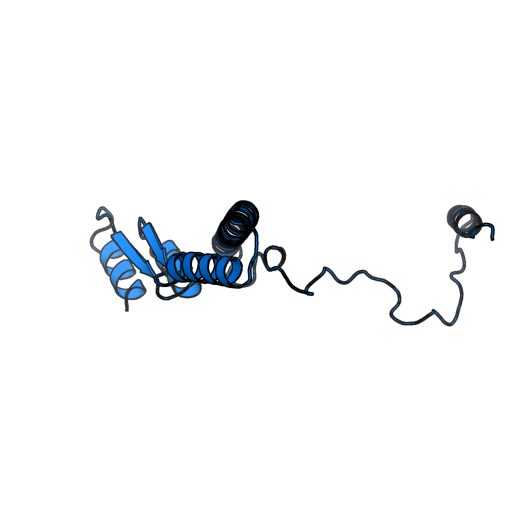456 -10.100 1.00 75.50 107 LEU A O 1
ATOM 827 N N . SER A 1 108 ? 5.832 -37.826 -10.279 1.00 79.44 108 SER A N 1
ATOM 828 C CA . SER A 1 108 ? 6.530 -38.994 -10.796 1.00 79.44 108 SER A CA 1
ATOM 829 C C . SER A 1 108 ? 5.550 -39.838 -11.600 1.00 79.44 108 SER A C 1
ATOM 831 O O . SER A 1 108 ? 4.379 -39.945 -11.226 1.00 79.44 108 SER A O 1
ATOM 833 N N . THR A 1 109 ? 6.028 -40.471 -12.670 1.00 79.50 109 THR A N 1
ATOM 834 C CA . THR A 1 109 ? 5.224 -41.416 -13.449 1.00 79.50 109 THR A CA 1
ATOM 835 C C . THR A 1 109 ? 4.745 -42.549 -12.533 1.00 79.50 109 THR A C 1
ATOM 837 O O . THR A 1 109 ? 5.575 -43.196 -11.881 1.00 79.50 109 THR A O 1
ATOM 840 N N . PRO A 1 110 ? 3.428 -42.795 -12.423 1.00 76.12 110 PRO A N 1
ATOM 841 C CA . PRO A 1 110 ? 2.914 -43.849 -11.562 1.00 76.12 110 PRO A CA 1
ATOM 842 C C . PRO A 1 110 ? 3.425 -45.214 -12.037 1.00 76.12 110 PRO A C 1
ATOM 844 O O . PRO A 1 110 ? 3.389 -45.533 -13.220 1.00 76.12 110 PRO A O 1
ATOM 847 N N . ARG A 1 111 ? 3.886 -46.053 -11.098 1.00 79.88 111 ARG A N 1
ATOM 848 C CA . ARG A 1 111 ? 4.404 -47.406 -11.400 1.00 79.88 111 ARG A CA 1
ATOM 849 C C . ARG A 1 111 ? 3.343 -48.366 -11.950 1.00 79.88 111 ARG A C 1
ATOM 851 O O . ARG A 1 111 ? 3.686 -49.457 -12.392 1.00 79.88 111 ARG A O 1
ATOM 858 N N . ARG A 1 112 ? 2.063 -48.007 -11.852 1.00 79.25 112 ARG A N 1
ATOM 859 C CA . ARG A 1 112 ? 0.927 -48.789 -12.343 1.00 79.25 112 ARG A CA 1
ATOM 860 C C . ARG A 1 112 ? -0.024 -47.860 -13.082 1.00 79.25 112 ARG A C 1
ATOM 862 O O . ARG A 1 112 ? -0.333 -46.784 -12.571 1.00 79.25 112 ARG A O 1
ATOM 869 N N . ALA A 1 113 ? -0.482 -48.294 -14.252 1.00 76.94 113 ALA A N 1
ATOM 870 C CA . ALA A 1 113 ? -1.553 -47.623 -14.975 1.00 76.94 113 ALA A CA 1
ATOM 871 C C . ALA A 1 113 ? -2.855 -47.673 -14.157 1.00 76.94 113 ALA A C 1
ATOM 873 O O . ALA A 1 113 ? -3.074 -48.606 -13.379 1.00 76.94 113 ALA A O 1
ATOM 874 N N . GLY A 1 114 ? -3.703 -46.656 -14.314 1.00 79.19 114 GLY A N 1
ATOM 875 C CA . GLY A 1 114 ? -5.020 -46.637 -13.683 1.00 79.19 114 GLY A CA 1
ATOM 876 C C . GLY A 1 114 ? -5.882 -47.777 -14.222 1.00 79.19 114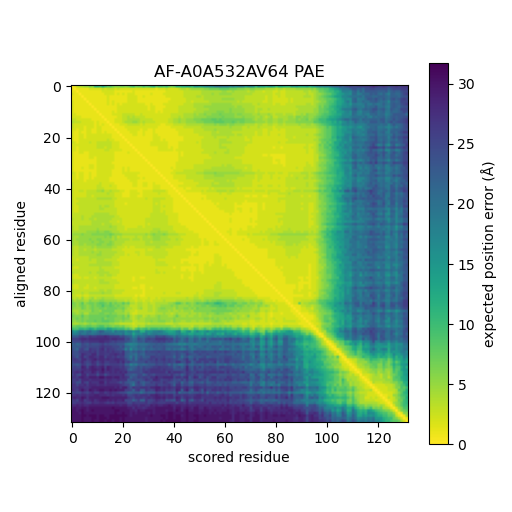 GLY A C 1
ATOM 877 O O . GLY A 1 114 ? -6.008 -47.934 -15.432 1.00 79.19 114 GLY A O 1
ATOM 878 N N . GLN A 1 115 ? -6.467 -48.572 -13.328 1.00 83.31 115 GLN A N 1
ATOM 879 C CA . GLN A 1 115 ? -7.425 -49.611 -13.693 1.00 83.31 115 GLN A CA 1
ATOM 880 C C . GLN A 1 115 ? -8.844 -49.082 -13.482 1.00 83.31 115 GLN A C 1
ATOM 882 O O . GLN A 1 115 ? -9.156 -48.543 -12.418 1.00 83.31 115 GLN A O 1
ATOM 887 N N . ALA A 1 116 ? -9.706 -49.248 -14.483 1.00 86.06 116 ALA A N 1
ATOM 888 C CA . ALA A 1 116 ? -11.120 -48.931 -14.346 1.00 86.06 116 ALA A CA 1
ATOM 889 C C . ALA A 1 116 ? -11.785 -49.882 -13.341 1.00 86.06 116 ALA A C 1
ATOM 891 O O . ALA A 1 116 ? -11.624 -51.098 -13.437 1.00 86.06 116 ALA A O 1
ATOM 892 N N . LEU A 1 117 ? -12.555 -49.329 -12.402 1.00 85.62 117 LEU A N 1
ATOM 893 C CA . LEU A 1 117 ? -13.358 -50.109 -11.450 1.00 85.62 117 LEU A CA 1
ATOM 894 C C . LEU A 1 117 ? -14.814 -50.294 -11.911 1.00 85.62 117 LEU A C 1
ATOM 896 O O . LEU A 1 117 ? -15.577 -50.998 -11.256 1.00 85.62 117 LEU A O 1
ATOM 900 N N . ASN A 1 118 ? -15.206 -49.668 -13.024 1.00 89.50 118 ASN A N 1
ATOM 901 C CA . ASN A 1 118 ? -16.522 -49.799 -13.647 1.00 89.50 118 ASN A CA 1
ATOM 902 C C . ASN A 1 118 ? -16.428 -49.642 -15.179 1.00 89.50 118 ASN A C 1
ATOM 904 O O . ASN A 1 118 ? -15.435 -49.141 -15.712 1.00 89.50 118 ASN A O 1
ATOM 908 N N . GLU A 1 119 ? -17.480 -50.064 -15.884 1.00 81.19 119 GLU A N 1
ATOM 909 C CA . GLU A 1 119 ? -17.544 -50.037 -17.354 1.00 81.19 119 GLU A CA 1
ATOM 910 C C . GLU A 1 119 ? -17.551 -48.610 -17.918 1.00 81.19 119 GLU A C 1
ATOM 912 O O . GLU A 1 119 ? -16.904 -48.329 -18.925 1.00 81.19 119 GLU A O 1
ATOM 917 N N . GLU A 1 120 ? -18.210 -47.680 -17.226 1.00 78.75 120 GLU A N 1
ATOM 918 C CA . GLU A 1 120 ? -18.268 -46.271 -17.622 1.00 78.75 120 GLU A CA 1
ATOM 919 C C . GLU A 1 120 ? -16.873 -45.622 -17.625 1.00 78.75 120 GLU A C 1
ATOM 921 O O . GLU A 1 120 ? -16.488 -44.971 -18.597 1.00 78.75 120 GLU A O 1
ATOM 926 N N . THR A 1 121 ? -16.059 -45.869 -16.591 1.00 78.94 121 THR A N 1
ATOM 927 C CA . THR A 1 121 ? -14.679 -45.354 -16.538 1.00 78.94 121 THR A CA 1
ATOM 928 C C . THR A 1 121 ? -13.763 -46.109 -17.501 1.00 78.94 121 THR A C 1
ATOM 930 O O . THR A 1 121 ? -12.818 -45.519 -18.024 1.00 78.94 121 THR A O 1
ATOM 933 N N . ALA A 1 122 ? -14.043 -47.386 -17.791 1.00 80.50 122 ALA A N 1
ATOM 934 C CA . ALA A 1 122 ? -13.292 -48.153 -18.785 1.00 80.50 122 ALA A CA 1
ATOM 935 C C . ALA A 1 122 ? -13.409 -47.529 -20.185 1.00 80.50 122 ALA A C 1
ATOM 937 O O . ALA A 1 122 ? -12.404 -47.416 -20.889 1.00 80.50 122 ALA A O 1
ATOM 938 N N . GLY A 1 123 ? -14.599 -47.042 -20.553 1.00 78.06 123 GLY A N 1
ATOM 939 C CA . GLY A 1 123 ? -14.815 -46.326 -21.813 1.00 78.06 123 GLY A CA 1
ATOM 940 C C . GLY A 1 123 ? -14.075 -44.985 -21.894 1.00 78.06 123 GLY A C 1
ATOM 941 O O . GLY A 1 123 ? -13.593 -44.605 -22.960 1.00 78.06 123 GLY A O 1
ATOM 942 N N . VAL A 1 124 ? -13.927 -44.277 -20.770 1.00 78.81 124 VAL A N 1
ATOM 943 C CA . VAL A 1 124 ? -13.168 -43.015 -20.709 1.00 78.81 124 VAL A CA 1
ATOM 944 C C . VAL A 1 124 ? -11.665 -43.263 -20.849 1.00 78.81 124 VAL A C 1
ATOM 946 O O . VAL A 1 124 ? -11.013 -42.557 -21.615 1.00 78.81 124 VAL A O 1
ATOM 949 N N . LEU A 1 125 ? -11.131 -44.289 -20.175 1.00 71.12 125 LEU A N 1
ATOM 950 C CA . LEU A 1 125 ? -9.713 -44.668 -20.247 1.00 71.12 125 LEU A CA 1
ATOM 951 C C . LEU A 1 125 ? -9.279 -45.046 -21.672 1.00 71.12 125 LEU A C 1
ATOM 953 O O . LEU A 1 125 ? -8.208 -44.625 -22.103 1.00 71.12 125 LEU A O 1
ATOM 957 N N . GLN A 1 126 ? -10.124 -45.762 -22.423 1.00 70.44 126 GLN A N 1
ATOM 958 C CA . GLN A 1 126 ? -9.853 -46.129 -23.823 1.00 70.44 126 GLN A CA 1
ATOM 959 C C . GLN A 1 126 ? -9.869 -44.926 -24.779 1.00 70.44 126 GLN A C 1
ATOM 961 O O . GLN A 1 126 ? -9.188 -44.935 -25.797 1.00 70.44 126 GLN A O 1
ATOM 966 N N . LYS A 1 127 ? -10.635 -43.875 -24.463 1.00 62.09 127 LYS A N 1
ATOM 967 C CA . LYS A 1 127 ? -10.761 -42.676 -25.307 1.00 62.09 127 LYS A CA 1
ATOM 968 C C . LYS A 1 127 ? -9.594 -41.694 -25.141 1.00 62.09 127 LYS A C 1
ATOM 970 O O . LYS A 1 127 ? -9.406 -40.822 -25.983 1.00 62.09 127 LYS A O 1
ATOM 975 N N . SER A 1 128 ? -8.850 -41.803 -24.042 1.00 56.75 128 SER A N 1
ATOM 976 C CA . SER A 1 128 ? -7.733 -40.917 -23.697 1.00 56.75 128 SER A CA 1
ATOM 977 C C . SER A 1 128 ? -6.361 -41.369 -24.213 1.00 56.75 128 SER A C 1
ATOM 979 O O . SER A 1 128 ? -5.390 -40.653 -23.977 1.00 56.75 128 SER A O 1
ATOM 981 N N . GLU A 1 129 ? -6.254 -42.504 -24.912 1.00 47.22 129 GLU A N 1
ATOM 982 C CA . GLU A 1 129 ? -5.032 -42.832 -25.657 1.00 47.22 129 GLU A CA 1
ATOM 983 C C . GLU A 1 129 ? -4.960 -41.942 -26.911 1.00 47.22 129 GLU A C 1
ATOM 985 O O . GLU A 1 129 ? -5.854 -42.014 -27.759 1.00 47.22 129 GLU A O 1
ATOM 990 N N . PRO A 1 130 ? -3.957 -41.055 -27.044 1.00 44.22 130 PRO A N 1
ATOM 991 C CA . PRO A 1 130 ? -3.752 -40.350 -28.297 1.00 44.22 130 PRO A CA 1
ATOM 992 C C . PRO A 1 130 ? -3.352 -41.375 -29.365 1.00 44.22 130 PRO A C 1
ATOM 994 O O . PRO A 1 130 ? -2.482 -42.211 -29.129 1.00 44.22 130 PRO A O 1
ATOM 997 N N . ALA A 1 131 ? -3.999 -41.313 -30.530 1.00 48.09 131 ALA A N 1
ATOM 998 C CA . ALA A 1 131 ? -3.431 -41.893 -31.739 1.00 48.09 131 ALA A CA 1
ATOM 999 C C . ALA A 1 131 ? -2.091 -41.186 -32.011 1.00 48.09 131 ALA A C 1
ATOM 1001 O O . ALA A 1 131 ? -2.052 -39.955 -31.929 1.00 48.09 131 ALA A O 1
ATOM 1002 N N . ASP A 1 132 ? -1.040 -41.976 -32.252 1.00 36.19 132 ASP A N 1
ATOM 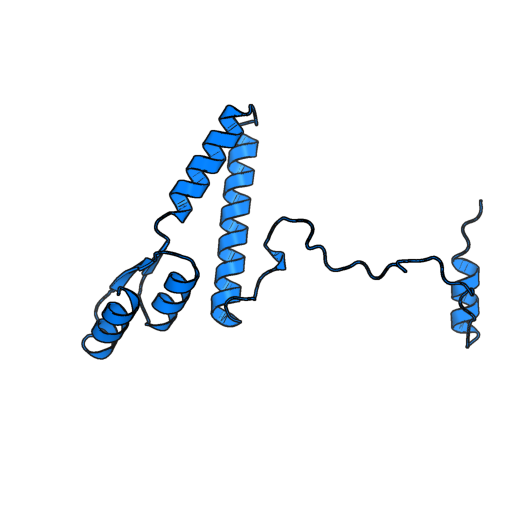1003 C CA . ASP A 1 132 ? 0.340 -41.541 -32.541 1.00 36.19 132 ASP A CA 1
ATOM 1004 C C . ASP A 1 132 ? 0.444 -40.346 -33.509 1.00 36.19 132 ASP A C 1
ATOM 1006 O O . ASP A 1 132 ? -0.303 -40.313 -34.519 1.00 36.19 132 ASP A O 1
#

Solvent-accessible surface area (backbone atoms only — not comparable to full-atom values): 7971 Å² total; per-residue (Å²): 109,64,52,64,52,43,38,51,45,42,71,78,41,66,86,61,87,40,75,41,78,14,85,39,74,70,47,39,51,48,31,52,75,40,61,46,75,40,72,45,52,72,55,55,64,60,50,46,53,52,51,36,56,49,41,44,76,72,69,47,54,69,70,60,37,52,53,52,44,50,51,51,51,53,32,51,50,58,20,48,56,39,21,66,78,71,32,91,79,38,45,63,84,52,57,89,67,95,76,61,78,80,72,91,62,76,95,55,86,69,95,61,82,89,76,63,90,47,71,72,51,41,56,52,59,66,67,68,61,77,80,132

Foldseek 3Di:
DQLVVLLVCCVVPVPDAAEEEACDLVSVLSSVVSPHPYYDHDCVVVVLVVQLVVCVVVPDDNVVSVVVSVLLVVLVVVQSVQCSVPNDPPSPVSDPDPPPPPPPDPPDDDPDDDDDPDPVVVVVVVVPDDDD

pLDDT: mean 89.13, std 13.6, range [36.19, 98.62]

Secondary structure (DSSP, 8-state):
-HHHHHHHHHHH-TTS--EEEESSHHHHHHHHHTT-SEEEETTHHHHHHHHHHHHHHTT--HHHHHHHHHHHHHHHHHHHHHHHHH-TTTTGGGS-SS--------SS--SSPPPPSSHHHHHHHHHTSPP-